Protein AF-A0A4R6BFQ6-F1 (afdb_monomer_lite)

Secondary structure (DSSP, 8-state):
---SSSGGG----------S--SSPP-------TTHHHHHHHS-TT-HHHHHHHH---THHHHHHGGGS-SSSSSPPPPHHHHHHHHHHHHHHT--HHHHHHHHHH-HHHHHH-

Radius of gyration: 17.24 Å; chains: 1; bounding box: 40×31×44 Å

Organism: NCBI:txid198483

Sequence (114 aa):
MKFMFFILFSSFKLKETGGSRSMIRPDSQKMNSNYSDLYDIVVPKNNKLRRMKDIIDFSFIYDEVIENYSITKGRSAVSPVRMFKYLLLKVIFDLSDVDVVERSRYDMSFKFFL

Foldseek 3Di:
DPPPVCVVVPDDDDDDDDPAQFLADDPPPPPPPVPPVVLPVPPDCPHPLNVCLVPDDLVVQCVVCVVVGDGHDDHRDDHSSVVVLLVVVCVVVVDDNVRSVVCCVPPSSNVSND

pLDDT: mean 76.63, std 21.98, range [27.12, 95.88]

Structure (mmCIF, N/CA/C/O backbone):
data_AF-A0A4R6BFQ6-F1
#
_entry.id   AF-A0A4R6BFQ6-F1
#
loop_
_atom_site.group_PDB
_atom_site.id
_atom_site.type_symbol
_atom_site.label_atom_id
_atom_site.label_alt_id
_atom_site.label_comp_id
_atom_site.label_asym_id
_atom_site.label_entity_id
_atom_site.label_seq_id
_atom_site.pdbx_PDB_ins_code
_atom_site.Cartn_x
_atom_site.Cartn_y
_atom_site.Cartn_z
_atom_site.occupancy
_atom_site.B_iso_or_equiv
_atom_site.auth_seq_id
_atom_site.auth_comp_id
_atom_site.auth_asym_id
_atom_site.auth_atom_id
_atom_site.pdbx_PDB_model_num
ATOM 1 N N . MET A 1 1 ? -18.226 9.698 -26.365 1.00 36.62 1 MET A N 1
ATOM 2 C CA . MET A 1 1 ? -17.520 8.789 -27.299 1.00 36.62 1 MET A CA 1
ATOM 3 C C . MET A 1 1 ? -16.059 8.700 -26.859 1.00 36.62 1 MET A C 1
ATOM 5 O O . MET A 1 1 ? -15.252 9.501 -27.281 1.00 36.62 1 MET A O 1
ATOM 9 N N . LYS A 1 2 ? -15.637 7.854 -25.917 1.00 41.97 2 LYS A N 1
ATOM 10 C CA . LYS A 1 2 ? -15.800 6.389 -25.857 1.00 41.97 2 LYS A CA 1
ATOM 11 C C . LYS A 1 2 ? -15.283 5.620 -27.090 1.00 41.97 2 LYS A C 1
ATOM 13 O O . LYS A 1 2 ? -15.457 4.417 -27.145 1.00 41.97 2 LYS A O 1
ATOM 18 N N . PHE A 1 3 ? -14.617 6.301 -28.030 1.00 28.33 3 PHE A N 1
ATOM 19 C CA . PHE A 1 3 ? -14.094 5.688 -29.262 1.00 28.33 3 PHE A CA 1
ATOM 20 C C . PHE A 1 3 ? -12.608 5.977 -29.538 1.00 28.33 3 PHE A C 1
ATOM 22 O O . PHE A 1 3 ? -12.022 5.338 -30.399 1.00 28.33 3 PHE A O 1
ATOM 29 N N . MET A 1 4 ? -11.968 6.871 -28.772 1.00 31.34 4 MET A N 1
ATOM 30 C CA . MET A 1 4 ? -10.542 7.196 -28.951 1.00 31.34 4 MET A CA 1
ATOM 31 C C . MET A 1 4 ? -9.612 6.484 -27.954 1.00 31.34 4 MET A C 1
ATOM 33 O O . MET A 1 4 ? -8.402 6.514 -28.118 1.00 31.34 4 MET A O 1
ATOM 37 N N . PHE A 1 5 ? -10.169 5.796 -26.950 1.00 33.09 5 PHE A N 1
ATOM 38 C CA . PHE A 1 5 ? -9.397 5.035 -25.953 1.00 33.09 5 PHE A CA 1
ATOM 39 C C . PHE A 1 5 ? -9.136 3.574 -26.371 1.00 33.09 5 PHE A C 1
ATOM 41 O O . PHE A 1 5 ? -8.404 2.861 -25.700 1.00 33.09 5 PHE A O 1
ATOM 48 N N . PHE A 1 6 ? -9.743 3.118 -27.475 1.00 30.02 6 PHE A N 1
ATOM 49 C CA . PHE A 1 6 ? -9.707 1.716 -27.914 1.00 30.02 6 PHE A CA 1
ATOM 50 C C . PHE A 1 6 ? -8.719 1.464 -29.070 1.00 30.02 6 PHE A C 1
ATOM 52 O O . PHE A 1 6 ? -8.320 0.330 -29.302 1.00 30.02 6 PHE A O 1
ATOM 59 N N . ILE A 1 7 ? -8.291 2.515 -29.783 1.00 27.80 7 ILE A N 1
ATOM 60 C CA . ILE A 1 7 ? -7.484 2.387 -31.013 1.00 27.80 7 ILE A CA 1
ATOM 61 C C . ILE A 1 7 ? -5.975 2.297 -30.728 1.00 27.80 7 ILE A C 1
ATOM 63 O O . ILE A 1 7 ? -5.233 1.786 -31.558 1.00 27.80 7 ILE A O 1
ATOM 67 N N . LEU A 1 8 ? -5.502 2.685 -29.538 1.00 32.22 8 LEU A N 1
ATOM 68 C CA . LEU A 1 8 ? -4.098 2.449 -29.169 1.00 32.22 8 LEU A CA 1
ATOM 69 C C . LEU A 1 8 ? -3.834 1.049 -28.588 1.00 32.22 8 LEU A C 1
ATOM 71 O O . LEU A 1 8 ? -2.689 0.707 -28.321 1.00 32.22 8 LEU A O 1
ATOM 75 N N . PHE A 1 9 ? -4.874 0.228 -28.412 1.00 34.47 9 PHE A N 1
ATOM 76 C CA . PHE A 1 9 ? -4.777 -1.092 -27.778 1.00 34.47 9 PHE A CA 1
ATOM 77 C C . PHE A 1 9 ? -4.425 -2.236 -28.754 1.00 34.47 9 PHE A C 1
ATOM 79 O O . PHE A 1 9 ? -4.376 -3.395 -28.349 1.00 34.47 9 PHE A O 1
ATOM 86 N N . SER A 1 10 ? -4.191 -1.947 -30.042 1.00 27.12 10 SER A N 1
ATOM 87 C CA . SER A 1 10 ? -4.184 -2.959 -31.114 1.00 27.12 10 SER A CA 1
ATOM 88 C C . SER A 1 10 ? -2.847 -3.229 -31.823 1.00 27.12 10 SER A C 1
ATOM 90 O O . SER A 1 10 ? -2.865 -3.794 -32.912 1.00 27.12 10 SER A O 1
ATOM 92 N N . SER A 1 11 ? -1.694 -2.914 -31.232 1.00 28.33 11 SER A N 1
ATOM 93 C CA . SER A 1 11 ? -0.386 -3.286 -31.816 1.00 28.33 11 SER A CA 1
ATOM 94 C C . SER A 1 11 ? 0.513 -3.922 -30.751 1.00 28.33 11 SER A C 1
ATOM 96 O O . SER A 1 11 ? 1.368 -3.271 -30.176 1.00 28.33 11 SER A O 1
ATOM 98 N N . PHE A 1 12 ? 0.181 -5.100 -30.227 1.00 33.03 12 PHE A N 1
ATOM 99 C CA . PHE A 1 12 ? 0.560 -6.422 -30.751 1.00 33.03 12 PHE A CA 1
ATOM 100 C C . PHE A 1 12 ? 2.084 -6.674 -30.876 1.00 33.03 12 PHE A C 1
ATOM 102 O O . PHE A 1 12 ? 2.697 -6.328 -31.880 1.00 33.03 12 PHE A O 1
ATOM 109 N N . LYS A 1 13 ? 2.588 -7.445 -29.886 1.00 34.72 13 LYS A N 1
ATOM 110 C CA . LYS A 1 13 ? 3.804 -8.301 -29.813 1.00 34.72 13 LYS A CA 1
ATOM 111 C C . LYS A 1 13 ? 5.153 -7.577 -29.641 1.00 34.72 13 LYS A C 1
ATOM 113 O O . LYS A 1 13 ? 5.521 -6.731 -30.432 1.00 34.72 13 LYS A O 1
ATOM 118 N N . LEU A 1 14 ? 5.971 -7.960 -28.654 1.00 31.62 14 LEU A N 1
ATOM 119 C CA . LEU A 1 14 ? 6.686 -9.246 -28.646 1.00 31.62 14 LEU A CA 1
ATOM 120 C C . LEU A 1 14 ? 6.801 -9.906 -27.262 1.00 31.62 14 LEU A C 1
ATOM 122 O O . LEU A 1 14 ? 7.040 -9.281 -26.237 1.00 31.62 14 LEU A O 1
ATOM 126 N N . LYS A 1 15 ? 6.663 -11.233 -27.297 1.00 45.94 15 LYS A N 1
ATOM 127 C CA . LYS A 1 15 ? 6.972 -12.177 -26.227 1.00 45.94 15 LYS A CA 1
ATOM 128 C C . LYS A 1 15 ? 8.461 -12.502 -26.325 1.00 45.94 15 LYS A C 1
ATOM 130 O O . LYS A 1 15 ? 8.846 -13.177 -27.270 1.00 45.94 15 LYS A O 1
ATOM 135 N N . GLU A 1 16 ? 9.251 -12.083 -25.346 1.00 35.75 16 GLU A N 1
ATOM 136 C CA . GLU A 1 16 ? 10.622 -12.562 -25.144 1.00 35.75 16 GLU A CA 1
ATOM 137 C C . GLU A 1 16 ? 10.684 -13.255 -23.780 1.00 35.75 16 GLU A C 1
ATOM 139 O O . GLU A 1 16 ? 10.786 -12.647 -22.717 1.00 35.75 16 GLU A O 1
ATOM 144 N N . THR A 1 17 ? 10.536 -14.577 -23.822 1.00 46.34 17 THR A N 1
ATOM 145 C CA . THR A 1 17 ? 10.896 -15.479 -22.730 1.00 46.34 17 THR A CA 1
ATOM 146 C C . THR A 1 17 ? 12.395 -15.750 -22.828 1.00 46.34 17 THR A C 1
ATOM 148 O O . THR A 1 17 ? 12.808 -16.554 -23.658 1.00 46.34 17 THR A O 1
ATOM 151 N N . GLY A 1 18 ? 13.204 -15.104 -21.985 1.00 29.52 18 GLY A N 1
ATOM 152 C CA . GLY A 1 18 ? 14.652 -15.315 -21.933 1.00 29.52 18 GLY A CA 1
ATOM 153 C C . GLY A 1 18 ? 15.194 -15.077 -20.526 1.00 29.52 18 GLY A C 1
ATOM 154 O O . GLY A 1 18 ? 15.021 -14.002 -19.960 1.00 29.52 18 GLY A O 1
ATOM 155 N N . GLY A 1 19 ? 15.816 -16.102 -19.941 1.00 39.44 19 GLY A N 1
ATOM 156 C CA . GLY A 1 19 ? 16.298 -16.156 -18.557 1.00 39.44 19 GLY A CA 1
ATOM 157 C C . GLY A 1 19 ? 17.492 -15.249 -18.239 1.00 39.44 19 GLY A C 1
ATOM 158 O O . GLY A 1 19 ? 18.550 -15.737 -17.857 1.00 39.44 19 GLY A O 1
ATOM 159 N N . SER A 1 20 ? 17.300 -13.935 -18.325 1.00 41.94 20 SE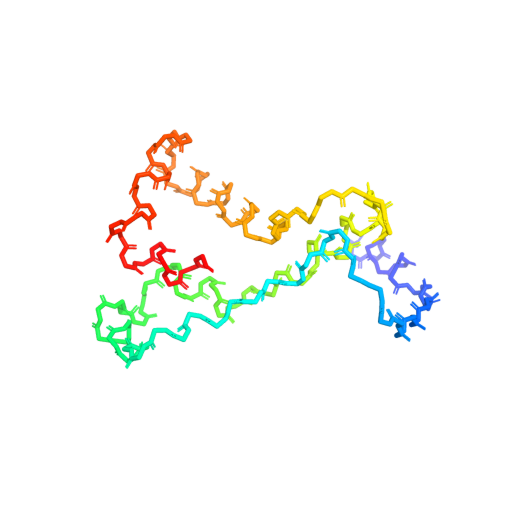R A N 1
ATOM 160 C CA . SER A 1 20 ? 18.165 -12.913 -17.730 1.00 41.94 20 SER A CA 1
ATOM 161 C C . SER A 1 20 ? 17.387 -12.236 -16.605 1.00 41.94 20 SER A C 1
ATOM 163 O O . SER A 1 20 ? 16.236 -11.857 -16.802 1.00 41.94 20 SER A O 1
ATOM 165 N N . ARG A 1 21 ? 17.968 -12.110 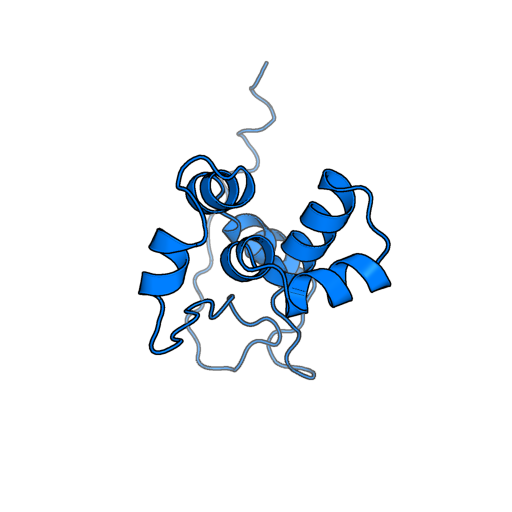-15.402 1.00 51.16 21 ARG A N 1
ATOM 166 C CA . ARG A 1 21 ? 17.299 -11.440 -14.270 1.00 51.16 21 ARG A CA 1
ATOM 167 C C . ARG A 1 21 ? 17.026 -9.981 -14.644 1.00 51.16 21 ARG A C 1
ATOM 169 O O . ARG A 1 21 ? 17.929 -9.159 -14.536 1.00 51.16 21 ARG A O 1
ATOM 176 N N . SER A 1 22 ? 15.795 -9.684 -15.050 1.00 63.81 22 SER A N 1
ATOM 177 C CA . SER A 1 22 ? 15.328 -8.327 -15.315 1.00 63.81 22 SER A CA 1
ATOM 178 C C . SER A 1 22 ? 15.492 -7.456 -14.067 1.00 63.81 22 SER A C 1
ATOM 180 O O . SER A 1 22 ? 15.271 -7.914 -12.938 1.00 63.81 22 SER A O 1
ATOM 182 N N . MET A 1 23 ? 15.886 -6.192 -14.247 1.00 75.31 23 MET A N 1
ATOM 183 C CA . MET A 1 23 ? 16.005 -5.240 -13.136 1.00 75.31 23 MET A CA 1
ATOM 184 C C . MET A 1 23 ? 14.676 -5.086 -12.384 1.00 75.31 23 MET A C 1
ATOM 186 O O . MET A 1 23 ? 14.673 -5.018 -11.153 1.00 75.31 23 MET A O 1
ATOM 190 N N . ILE A 1 24 ? 13.557 -5.102 -13.114 1.00 77.00 24 ILE A N 1
ATOM 191 C CA . ILE A 1 24 ? 12.214 -5.168 -12.544 1.00 77.00 24 ILE A CA 1
ATOM 192 C C . ILE A 1 24 ? 11.851 -6.626 -12.283 1.00 77.00 24 ILE A C 1
ATOM 194 O O . ILE A 1 24 ? 11.818 -7.447 -13.204 1.00 77.00 24 ILE A O 1
ATOM 198 N N . ARG A 1 25 ? 11.532 -6.940 -11.027 1.00 72.56 25 ARG A N 1
ATOM 199 C CA . ARG A 1 25 ? 10.986 -8.244 -10.650 1.00 72.56 25 ARG A CA 1
ATOM 200 C C . ARG A 1 25 ? 9.463 -8.161 -10.576 1.00 72.56 25 ARG A C 1
ATOM 202 O O . ARG A 1 25 ? 8.965 -7.189 -10.003 1.00 72.56 25 ARG A O 1
ATOM 209 N N . PRO A 1 26 ? 8.733 -9.159 -11.107 1.00 69.25 26 PRO A N 1
ATOM 210 C CA . PRO A 1 26 ? 7.314 -9.279 -10.822 1.00 69.25 26 PRO A CA 1
ATOM 211 C C . PRO A 1 26 ? 7.132 -9.401 -9.312 1.00 69.25 26 PRO A C 1
ATOM 213 O O . PRO A 1 26 ? 8.007 -9.919 -8.608 1.00 69.25 26 PRO A O 1
ATOM 216 N N . ASP A 1 27 ? 6.012 -8.892 -8.813 1.00 66.31 27 ASP A N 1
ATOM 217 C CA . ASP A 1 27 ? 5.739 -8.928 -7.389 1.00 66.31 27 ASP A CA 1
ATOM 218 C C . ASP A 1 27 ? 5.590 -10.387 -6.948 1.00 66.31 27 ASP A C 1
ATOM 220 O O . ASP A 1 27 ? 4.574 -11.035 -7.193 1.00 66.31 27 ASP A O 1
ATOM 224 N N . SER A 1 28 ? 6.628 -10.945 -6.325 1.00 57.16 28 SER A N 1
ATOM 225 C CA . SER A 1 28 ? 6.583 -12.276 -5.728 1.00 57.16 28 SER A CA 1
ATOM 226 C C . SER A 1 28 ? 5.826 -12.198 -4.400 1.00 57.16 28 SER A C 1
ATOM 228 O O . SER A 1 28 ? 6.347 -12.553 -3.344 1.00 57.16 28 SER A O 1
ATOM 230 N N . GLN A 1 29 ? 4.601 -11.680 -4.432 1.00 55.50 29 GLN A N 1
ATOM 231 C CA . GLN A 1 29 ? 3.687 -11.640 -3.299 1.00 55.50 29 GLN A CA 1
ATOM 232 C C . GLN A 1 29 ? 2.961 -12.969 -3.210 1.00 55.50 29 GLN A C 1
ATOM 234 O O . GLN A 1 29 ? 1.760 -13.107 -3.421 1.00 55.50 29 GLN A O 1
ATOM 239 N N . LYS A 1 30 ? 3.723 -13.974 -2.813 1.00 53.84 30 LYS A N 1
ATOM 240 C CA . LYS A 1 30 ? 3.163 -14.937 -1.892 1.00 53.84 30 LYS A CA 1
ATOM 241 C C . LYS A 1 30 ? 3.778 -14.586 -0.551 1.00 53.84 30 LYS A C 1
ATOM 243 O O . LYS A 1 30 ? 4.937 -14.908 -0.297 1.00 53.84 30 LYS A O 1
ATOM 248 N N . MET A 1 31 ? 3.015 -13.885 0.293 1.00 54.44 31 MET A N 1
ATOM 249 C CA . MET A 1 31 ? 3.240 -13.946 1.735 1.00 54.44 31 MET A CA 1
ATOM 250 C C . MET A 1 31 ? 2.994 -15.401 2.148 1.00 54.44 31 MET A C 1
ATOM 252 O O . MET A 1 31 ? 1.957 -15.740 2.700 1.00 54.44 31 MET A O 1
ATOM 256 N N . ASN A 1 32 ? 3.940 -16.285 1.831 1.00 51.06 32 ASN A N 1
ATOM 257 C CA . ASN A 1 32 ? 4.009 -17.630 2.373 1.00 51.06 32 ASN A CA 1
ATOM 258 C C . ASN A 1 32 ? 4.554 -17.495 3.797 1.00 51.06 32 ASN A C 1
ATOM 260 O O . ASN A 1 32 ? 5.624 -18.007 4.116 1.00 51.06 32 ASN A O 1
ATOM 264 N N . SER A 1 33 ? 3.873 -16.723 4.646 1.00 61.81 33 SER A N 1
ATOM 265 C CA . SER A 1 33 ? 3.987 -17.008 6.063 1.00 61.81 33 SER A CA 1
ATOM 266 C C . SER A 1 33 ? 3.296 -18.353 6.261 1.00 61.81 33 SER A C 1
ATOM 268 O O . SER A 1 33 ? 2.283 -18.637 5.622 1.00 61.81 33 SER A O 1
ATOM 270 N N . ASN A 1 34 ? 3.804 -19.182 7.166 1.00 73.19 34 ASN A N 1
ATOM 271 C CA . ASN A 1 34 ? 3.157 -20.449 7.528 1.00 73.19 34 ASN A CA 1
ATOM 272 C C . ASN A 1 34 ? 1.744 -20.258 8.136 1.00 73.19 34 ASN A C 1
ATOM 274 O O . ASN A 1 34 ? 1.128 -21.222 8.569 1.00 73.19 34 ASN A O 1
ATOM 278 N N . TYR A 1 35 ? 1.247 -19.016 8.188 1.00 80.12 35 TYR A N 1
ATOM 279 C CA . TYR A 1 35 ? 0.034 -18.572 8.861 1.00 80.12 35 TYR A CA 1
ATOM 280 C C . TYR A 1 35 ? -0.815 -17.670 7.949 1.00 80.12 35 TYR A C 1
ATOM 282 O O . TYR A 1 35 ? -1.372 -16.676 8.415 1.00 80.12 35 TYR A O 1
ATOM 290 N N . SER A 1 36 ? -0.903 -17.969 6.648 1.00 81.06 36 SER A N 1
ATOM 291 C CA . SER A 1 36 ? -1.776 -17.233 5.714 1.00 81.06 36 SER A CA 1
ATOM 292 C C . SER A 1 36 ? -3.219 -17.149 6.213 1.00 81.06 36 SER A C 1
ATOM 294 O O . SER A 1 36 ? -3.857 -16.104 6.103 1.00 81.06 36 SER A O 1
ATOM 296 N N . ASP A 1 37 ? -3.687 -18.219 6.848 1.00 85.38 37 ASP A N 1
ATOM 297 C CA . ASP A 1 37 ? -5.056 -18.371 7.343 1.00 85.38 37 ASP A CA 1
ATOM 298 C C . ASP A 1 37 ? -5.383 -17.366 8.458 1.00 85.38 37 ASP A C 1
ATOM 300 O O . ASP A 1 37 ? -6.538 -16.992 8.659 1.00 85.38 37 ASP A O 1
ATOM 304 N N . LEU A 1 38 ? -4.362 -16.843 9.151 1.00 87.56 38 LEU A N 1
ATOM 305 C CA . LEU A 1 38 ? -4.544 -15.802 10.160 1.00 87.56 38 LEU A CA 1
ATOM 306 C C . LEU A 1 38 ? -5.096 -14.512 9.542 1.00 87.56 38 LEU A C 1
ATOM 308 O O . LEU A 1 38 ? -5.892 -13.820 10.175 1.00 87.56 38 LEU A O 1
ATOM 312 N N . TYR A 1 39 ? -4.716 -14.188 8.303 1.00 88.44 39 TYR A N 1
ATOM 313 C CA . TYR A 1 39 ? -5.239 -13.002 7.626 1.00 88.44 39 TYR A CA 1
ATOM 314 C C . TYR A 1 39 ? -6.737 -13.111 7.349 1.00 88.44 39 TYR A C 1
ATOM 316 O O . TYR A 1 39 ? -7.430 -12.097 7.400 1.00 88.44 39 TYR A O 1
ATOM 324 N N . ASP A 1 40 ? -7.257 -14.318 7.118 1.00 87.31 40 ASP A N 1
ATOM 325 C CA . ASP A 1 40 ? -8.688 -14.524 6.900 1.00 87.31 40 ASP A CA 1
ATOM 326 C C . ASP A 1 40 ? -9.522 -14.276 8.155 1.00 87.31 40 ASP A C 1
ATOM 328 O O . ASP A 1 40 ? -10.662 -13.820 8.050 1.00 87.31 40 ASP A O 1
ATOM 332 N N . ILE A 1 41 ? -8.930 -14.526 9.323 1.00 89.94 41 ILE A N 1
ATOM 333 C CA . ILE A 1 41 ? -9.547 -14.303 10.631 1.00 89.94 41 ILE A CA 1
ATOM 334 C C . ILE A 1 41 ? -9.408 -12.831 11.045 1.00 89.94 41 ILE A C 1
ATOM 336 O O . ILE A 1 41 ? -10.372 -12.216 11.494 1.00 89.94 41 ILE A O 1
ATOM 340 N N . VAL A 1 42 ? -8.210 -12.255 10.893 1.00 90.38 42 VAL A N 1
ATOM 341 C CA . VAL A 1 42 ? -7.871 -10.922 11.422 1.00 90.38 42 VAL A CA 1
ATOM 342 C C . VAL A 1 42 ? -8.312 -9.788 10.497 1.00 90.38 42 VAL A C 1
ATOM 344 O O . VAL A 1 42 ? -8.613 -8.697 10.977 1.00 90.38 42 VAL A O 1
ATOM 347 N N . VAL A 1 43 ? -8.360 -10.012 9.180 1.00 91.25 43 VAL A N 1
ATOM 348 C CA . VAL A 1 43 ? -8.766 -9.003 8.191 1.00 91.25 43 VAL A CA 1
ATOM 349 C C . VAL A 1 43 ? -10.131 -9.387 7.611 1.00 91.25 43 VAL A C 1
ATOM 351 O O . VAL A 1 43 ? -10.205 -10.202 6.682 1.00 91.25 43 VAL A O 1
ATOM 354 N N . PRO A 1 44 ? -11.230 -8.782 8.104 1.00 90.88 44 PRO A N 1
ATOM 355 C CA . PRO A 1 44 ? -12.577 -9.085 7.640 1.00 90.88 44 PRO A CA 1
ATOM 356 C C . PRO A 1 44 ? -12.725 -8.961 6.122 1.00 90.88 44 PRO A C 1
ATOM 358 O O . PRO A 1 44 ? -12.152 -8.069 5.492 1.00 90.88 44 PRO A O 1
ATOM 361 N N . LYS A 1 45 ? -13.576 -9.800 5.520 1.00 88.81 45 LYS A N 1
ATOM 362 C CA . LYS A 1 45 ? -13.852 -9.762 4.069 1.00 88.81 45 LYS A CA 1
ATOM 363 C C . LYS A 1 45 ? -14.433 -8.425 3.590 1.00 88.81 45 LYS A C 1
ATOM 365 O O . LYS A 1 45 ? -14.267 -8.059 2.433 1.00 88.81 45 LYS A O 1
ATOM 370 N N . ASN A 1 46 ? -15.092 -7.673 4.473 1.00 91.19 46 ASN A N 1
ATOM 371 C CA . ASN A 1 46 ? -15.622 -6.343 4.165 1.00 91.19 46 ASN A CA 1
ATOM 372 C C . ASN A 1 46 ? -14.558 -5.225 4.240 1.00 91.19 46 ASN A C 1
ATOM 374 O O . ASN A 1 46 ? -14.872 -4.074 3.912 1.00 91.19 46 ASN A O 1
ATOM 378 N N . ASN A 1 47 ? -13.310 -5.528 4.623 1.00 92.56 47 ASN A N 1
ATOM 379 C CA . ASN A 1 47 ? -12.222 -4.555 4.652 1.00 92.56 47 ASN A CA 1
ATOM 380 C C . ASN A 1 47 ? -12.005 -3.958 3.249 1.00 92.56 47 ASN A C 1
ATOM 382 O O . ASN A 1 47 ? -12.021 -4.663 2.236 1.00 92.56 47 ASN A O 1
ATOM 386 N N . LYS A 1 48 ? -11.841 -2.632 3.184 1.00 92.12 48 LYS A N 1
ATOM 387 C CA . LYS A 1 48 ? -11.713 -1.898 1.917 1.00 92.12 48 LYS A CA 1
ATOM 388 C C . LYS A 1 48 ? -10.472 -2.329 1.134 1.00 92.12 48 LYS A C 1
ATOM 390 O O . LYS A 1 48 ? -10.573 -2.564 -0.063 1.00 92.12 48 LYS A O 1
ATOM 395 N N . LEU A 1 49 ? -9.335 -2.484 1.811 1.00 92.56 49 LEU A N 1
ATOM 396 C CA . LEU A 1 49 ? -8.065 -2.844 1.183 1.00 92.56 49 LEU A CA 1
ATOM 397 C C . LEU A 1 49 ? -8.080 -4.273 0.646 1.00 92.56 49 LEU A C 1
ATOM 399 O O . LEU A 1 49 ? -7.609 -4.518 -0.460 1.00 92.56 49 LEU A O 1
ATOM 403 N N . ARG A 1 50 ? -8.696 -5.200 1.386 1.00 91.44 50 ARG A N 1
ATOM 404 C CA . ARG A 1 50 ? -8.891 -6.582 0.932 1.00 91.44 50 ARG A CA 1
ATOM 405 C C . ARG A 1 50 ? -9.692 -6.637 -0.368 1.00 91.44 50 ARG A C 1
ATOM 407 O O . ARG A 1 50 ? -9.215 -7.183 -1.354 1.00 91.44 50 ARG A O 1
ATOM 414 N N . ARG A 1 51 ? -10.853 -5.976 -0.400 1.00 91.94 51 ARG A N 1
ATOM 415 C CA . ARG A 1 51 ? -11.676 -5.879 -1.616 1.00 91.94 51 ARG A CA 1
ATOM 416 C C . ARG A 1 51 ? -10.929 -5.218 -2.772 1.00 91.94 51 ARG A C 1
ATOM 418 O O . ARG A 1 51 ? -11.037 -5.669 -3.902 1.00 91.94 51 ARG A O 1
ATOM 425 N N . MET A 1 52 ? -10.160 -4.170 -2.490 1.00 91.94 52 MET A N 1
ATOM 426 C CA . MET A 1 52 ? -9.384 -3.461 -3.504 1.00 91.94 52 MET A CA 1
ATOM 427 C C . MET A 1 52 ? -8.312 -4.354 -4.136 1.00 91.94 52 MET A C 1
ATOM 429 O O . MET A 1 52 ? -8.181 -4.369 -5.354 1.00 91.94 52 MET A O 1
ATOM 433 N N . LYS A 1 53 ? -7.597 -5.139 -3.323 1.00 89.69 53 LYS A N 1
ATOM 434 C CA . LYS A 1 53 ? -6.622 -6.124 -3.805 1.00 89.69 53 LYS A CA 1
ATOM 435 C C . LYS A 1 53 ? -7.260 -7.212 -4.674 1.00 89.69 53 LYS A C 1
ATOM 437 O O . LYS A 1 53 ? -6.613 -7.674 -5.603 1.00 89.69 53 LYS A O 1
ATOM 442 N N . ASP A 1 54 ? -8.488 -7.621 -4.366 1.00 89.00 54 ASP A N 1
ATOM 443 C CA . ASP A 1 54 ? -9.168 -8.698 -5.095 1.00 89.00 54 ASP A CA 1
ATOM 444 C C . ASP A 1 54 ? -9.813 -8.215 -6.410 1.00 89.00 54 ASP A C 1
ATOM 446 O O . ASP A 1 54 ? -9.954 -8.996 -7.347 1.00 89.00 54 ASP A O 1
ATOM 450 N N . ILE A 1 55 ? -10.214 -6.940 -6.490 1.00 92.44 55 ILE A N 1
ATOM 451 C CA . ILE A 1 55 ? -10.902 -6.365 -7.662 1.00 92.44 55 ILE A CA 1
ATOM 452 C C . ILE A 1 55 ? -9.917 -5.770 -8.674 1.00 92.44 55 ILE A C 1
ATOM 454 O O . ILE A 1 55 ? -10.179 -5.806 -9.876 1.00 92.44 55 ILE A O 1
ATOM 458 N N . ILE A 1 56 ? -8.822 -5.171 -8.204 1.00 90.00 56 ILE A N 1
ATOM 459 C CA . ILE A 1 56 ? -7.889 -4.441 -9.063 1.00 90.00 56 ILE A CA 1
ATOM 460 C C . ILE A 1 56 ? -6.772 -5.372 -9.516 1.00 90.00 56 ILE A C 1
ATOM 462 O O . ILE A 1 56 ? -6.008 -5.884 -8.698 1.00 90.00 56 ILE A O 1
ATOM 466 N N . ASP A 1 57 ? -6.627 -5.515 -10.831 1.00 90.06 57 ASP A N 1
ATOM 467 C CA . ASP A 1 57 ? -5.409 -6.059 -11.415 1.00 90.06 57 ASP A CA 1
ATOM 468 C C . ASP A 1 57 ? -4.343 -4.957 -11.502 1.00 90.06 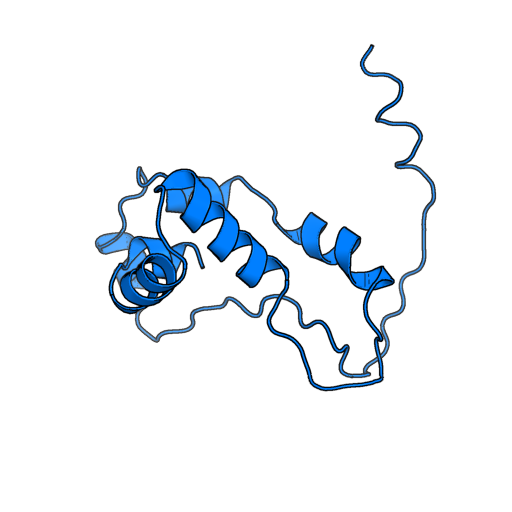57 ASP A C 1
ATOM 470 O O . ASP A 1 57 ? -4.546 -3.936 -12.155 1.00 90.06 57 ASP A O 1
ATOM 474 N N . PHE A 1 58 ? -3.213 -5.154 -10.821 1.00 89.31 58 PHE A N 1
ATOM 475 C CA . PHE A 1 58 ? -2.090 -4.211 -10.791 1.00 89.31 58 PHE A CA 1
ATOM 476 C C . PHE A 1 58 ? -1.024 -4.501 -11.860 1.00 89.31 58 PHE A C 1
ATOM 478 O O . PHE A 1 58 ? -0.008 -3.805 -11.907 1.00 89.31 58 PHE A O 1
ATOM 485 N N . SER A 1 59 ? -1.230 -5.516 -12.705 1.00 88.31 59 SER A N 1
ATOM 486 C CA . SER A 1 59 ? -0.307 -5.895 -13.782 1.00 88.31 59 SER A CA 1
ATOM 487 C C . SER A 1 59 ? 0.030 -4.733 -14.723 1.00 88.31 59 SER A C 1
ATOM 489 O O . SER A 1 59 ? 1.194 -4.583 -15.091 1.00 88.31 59 SER A O 1
ATOM 491 N N . PHE A 1 60 ? -0.934 -3.841 -14.993 1.00 89.50 60 PHE A N 1
ATOM 492 C CA . PHE A 1 60 ? -0.762 -2.681 -15.880 1.00 89.50 60 PHE A CA 1
ATOM 493 C C . PHE A 1 60 ? 0.427 -1.782 -15.505 1.00 89.50 60 PHE A C 1
ATOM 495 O O . PHE A 1 60 ? 1.024 -1.145 -16.364 1.00 89.50 60 PHE A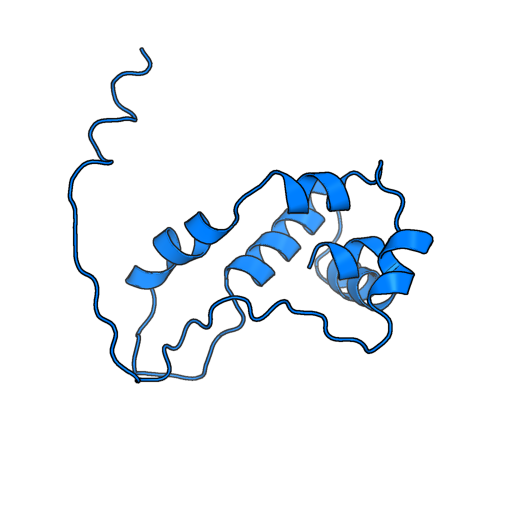 O 1
ATOM 502 N N . ILE A 1 61 ? 0.794 -1.727 -14.221 1.00 90.50 61 ILE A N 1
ATOM 503 C CA . ILE A 1 61 ? 1.917 -0.907 -13.750 1.00 90.50 61 ILE A CA 1
ATOM 504 C C . ILE A 1 61 ? 3.237 -1.460 -14.281 1.00 90.50 61 ILE A C 1
ATOM 506 O O . ILE A 1 61 ? 4.161 -0.707 -14.569 1.00 90.50 61 ILE A O 1
ATOM 510 N N . TYR A 1 62 ? 3.350 -2.783 -14.378 1.00 88.12 62 TYR A N 1
ATOM 511 C CA . TYR A 1 62 ? 4.547 -3.409 -14.918 1.00 88.12 62 TYR A CA 1
ATOM 512 C C . TYR A 1 62 ? 4.696 -3.084 -16.406 1.00 88.12 62 TYR A C 1
ATOM 514 O O . TYR A 1 62 ? 5.787 -2.710 -16.832 1.00 88.12 62 TYR A O 1
ATOM 522 N N . ASP A 1 63 ? 3.592 -3.161 -17.149 1.00 88.38 63 ASP A N 1
ATOM 523 C CA . ASP A 1 63 ? 3.550 -2.868 -18.583 1.00 88.38 63 ASP A CA 1
ATOM 524 C C . ASP A 1 63 ? 3.916 -1.405 -18.881 1.00 88.38 63 ASP A C 1
ATOM 526 O O . ASP A 1 63 ? 4.645 -1.139 -19.829 1.00 88.38 63 ASP A O 1
ATOM 530 N N . GLU A 1 64 ? 3.505 -0.463 -18.029 1.00 89.88 64 GLU A N 1
ATOM 531 C CA . GLU A 1 64 ? 3.845 0.961 -18.182 1.00 89.88 64 GLU A CA 1
ATOM 532 C C . GLU A 1 64 ? 5.323 1.260 -17.860 1.00 89.88 64 GLU A C 1
ATOM 534 O O . GLU A 1 64 ? 5.954 2.159 -18.419 1.00 89.88 64 GLU A O 1
ATOM 539 N N . VAL A 1 65 ? 5.903 0.525 -16.908 1.00 88.38 65 VAL A N 1
ATOM 540 C CA . VAL A 1 65 ? 7.225 0.850 -16.355 1.00 88.38 65 VAL A CA 1
ATOM 541 C C . VAL A 1 65 ? 8.351 0.078 -17.047 1.00 88.38 65 VAL A C 1
ATOM 543 O O . VAL A 1 65 ? 9.494 0.532 -17.023 1.00 88.38 65 VAL A O 1
ATOM 546 N N . ILE A 1 66 ? 8.069 -1.056 -17.695 1.00 86.06 66 ILE A N 1
ATOM 547 C CA . ILE A 1 66 ? 9.105 -1.923 -18.276 1.00 86.06 66 ILE A CA 1
ATOM 548 C C . ILE A 1 66 ? 9.982 -1.227 -19.319 1.00 86.06 66 ILE A C 1
ATOM 550 O O . ILE A 1 66 ? 11.192 -1.445 -19.323 1.00 86.06 66 ILE A O 1
ATOM 554 N N . GLU A 1 67 ? 9.412 -0.348 -20.143 1.00 86.25 67 GLU A N 1
ATOM 555 C CA . GLU A 1 67 ? 10.159 0.372 -21.184 1.00 86.25 67 GLU A CA 1
ATOM 556 C C . GLU A 1 67 ? 11.159 1.383 -20.602 1.00 86.25 67 GLU A C 1
ATOM 558 O O . GLU A 1 67 ? 12.194 1.669 -21.202 1.00 86.25 67 GLU A O 1
ATOM 563 N N . ASN A 1 68 ? 10.890 1.876 -19.390 1.00 86.31 68 ASN A N 1
ATOM 564 C CA . ASN A 1 68 ? 11.717 2.869 -18.707 1.00 86.31 68 ASN A CA 1
ATOM 565 C C . ASN A 1 68 ? 12.908 2.253 -17.950 1.00 86.31 68 ASN A C 1
ATOM 567 O O . ASN A 1 68 ? 13.742 2.983 -17.410 1.00 86.31 68 ASN A O 1
ATOM 571 N N . TYR A 1 69 ? 13.003 0.921 -17.878 1.00 82.75 69 TYR A N 1
ATOM 572 C CA . TYR A 1 69 ? 14.029 0.222 -17.104 1.00 82.75 69 TYR A CA 1
ATOM 573 C C . TYR A 1 69 ? 14.905 -0.666 -17.983 1.00 82.75 69 TYR A C 1
ATOM 575 O O . TYR A 1 69 ? 14.459 -1.339 -18.908 1.00 82.75 69 TYR A O 1
ATOM 583 N N . SER A 1 70 ? 16.191 -0.736 -17.637 1.00 80.00 70 SER A N 1
ATOM 584 C CA . SER A 1 70 ? 17.097 -1.676 -18.291 1.00 80.00 70 SER A CA 1
ATOM 585 C C . SER A 1 70 ? 16.820 -3.103 -17.826 1.00 80.00 70 SER A C 1
ATOM 587 O O . SER A 1 70 ? 16.752 -3.378 -16.632 1.00 80.00 70 SER A O 1
ATOM 589 N N . ILE A 1 71 ? 16.735 -4.043 -18.764 1.00 77.50 71 ILE A N 1
ATOM 590 C CA . ILE A 1 71 ? 16.562 -5.462 -18.437 1.00 77.50 71 ILE A CA 1
ATOM 591 C C . ILE A 1 71 ? 17.841 -6.025 -17.799 1.00 77.50 71 ILE A C 1
ATOM 593 O O . ILE A 1 71 ? 17.769 -6.785 -16.841 1.00 77.50 71 ILE A O 1
ATOM 597 N N . THR A 1 72 ? 19.020 -5.648 -18.297 1.00 75.69 72 THR A N 1
ATOM 598 C CA . THR A 1 72 ? 20.277 -6.351 -17.984 1.00 75.69 72 THR A CA 1
ATOM 599 C C . THR A 1 72 ? 21.242 -5.570 -17.100 1.00 75.69 72 THR A C 1
ATOM 601 O O . THR A 1 72 ? 22.200 -6.150 -16.589 1.00 75.69 72 THR A O 1
ATOM 604 N N . LYS A 1 73 ? 21.030 -4.262 -16.919 1.00 78.44 73 LYS A N 1
ATOM 605 C CA . LYS A 1 73 ? 21.981 -3.389 -16.223 1.00 78.44 73 LYS A CA 1
ATOM 606 C C . LYS A 1 73 ? 21.402 -2.894 -14.903 1.00 78.44 73 LYS A C 1
ATOM 608 O O . LYS A 1 73 ? 20.293 -2.376 -14.866 1.00 78.44 73 LYS A O 1
ATOM 613 N N . GLY A 1 74 ? 22.202 -2.976 -13.841 1.00 78.75 74 GLY A N 1
ATOM 614 C CA . GLY A 1 74 ? 21.897 -2.371 -12.542 1.00 78.75 74 GLY A CA 1
ATOM 615 C C . GLY A 1 74 ? 21.480 -3.359 -11.451 1.00 78.75 74 GLY A C 1
ATOM 616 O O . GLY A 1 74 ? 21.473 -4.576 -11.630 1.00 78.75 74 GLY A O 1
ATOM 617 N N . ARG A 1 75 ? 21.178 -2.814 -10.266 1.00 80.31 75 ARG A N 1
ATOM 618 C CA . ARG A 1 75 ? 20.662 -3.583 -9.124 1.00 80.31 75 ARG A CA 1
ATOM 619 C C . ARG A 1 75 ? 19.175 -3.843 -9.319 1.00 80.31 75 ARG A C 1
ATOM 621 O O . ARG A 1 75 ? 18.464 -2.951 -9.764 1.00 80.31 75 ARG A O 1
ATOM 628 N N . SER A 1 76 ? 18.700 -5.024 -8.922 1.00 81.31 76 SER A N 1
ATOM 629 C CA . SER A 1 76 ? 17.263 -5.312 -8.932 1.00 81.31 76 SER A CA 1
ATOM 630 C C . SER A 1 76 ? 16.504 -4.271 -8.108 1.00 81.31 76 SER A C 1
ATOM 632 O O . SER A 1 76 ? 16.822 -4.056 -6.937 1.00 81.31 76 SER A O 1
ATOM 634 N N . ALA A 1 77 ? 15.511 -3.642 -8.728 1.00 81.88 77 ALA A N 1
ATOM 635 C CA . ALA A 1 77 ? 14.637 -2.689 -8.071 1.00 81.88 77 ALA A CA 1
ATOM 636 C C . ALA A 1 77 ? 13.568 -3.418 -7.245 1.00 81.88 77 ALA A C 1
ATOM 638 O O . ALA A 1 77 ? 13.260 -4.593 -7.472 1.00 81.88 77 ALA A O 1
ATOM 639 N N . VAL A 1 78 ? 12.983 -2.702 -6.284 1.00 83.88 78 VAL A N 1
ATOM 640 C CA . VAL A 1 78 ? 11.727 -3.126 -5.654 1.00 83.88 78 VAL A CA 1
ATOM 641 C C . VAL A 1 78 ? 10.636 -3.167 -6.729 1.00 83.88 78 VAL A C 1
ATOM 643 O O . VAL A 1 78 ? 10.662 -2.358 -7.656 1.00 83.88 78 VAL A O 1
ATOM 646 N N . SER A 1 79 ? 9.686 -4.100 -6.609 1.00 86.81 79 SER A N 1
ATOM 647 C CA . SER A 1 79 ? 8.553 -4.196 -7.537 1.00 86.81 79 SER A CA 1
ATOM 648 C C . SER A 1 79 ? 7.837 -2.837 -7.666 1.00 86.81 79 SER A C 1
ATOM 650 O O . SER A 1 79 ? 7.432 -2.271 -6.642 1.00 86.81 79 SER A O 1
ATOM 652 N N . PRO A 1 80 ? 7.652 -2.308 -8.890 1.00 89.19 80 PRO A N 1
ATOM 653 C CA . PRO A 1 80 ? 6.962 -1.041 -9.116 1.00 89.19 80 PRO A CA 1
ATOM 654 C C . PRO A 1 80 ? 5.497 -1.118 -8.673 1.00 89.19 80 PRO A C 1
ATOM 656 O O . PRO A 1 80 ? 4.971 -0.146 -8.138 1.00 89.19 80 PRO A O 1
ATOM 659 N N . VAL A 1 81 ? 4.877 -2.301 -8.769 1.00 90.94 81 VAL A N 1
ATOM 660 C CA . VAL A 1 81 ? 3.534 -2.571 -8.233 1.00 90.94 8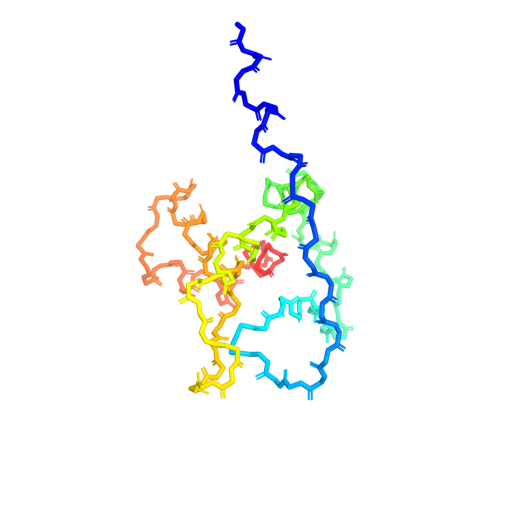1 VAL A CA 1
ATOM 661 C C . VAL A 1 81 ? 3.484 -2.303 -6.730 1.00 90.94 81 VAL A C 1
ATOM 663 O O . VAL A 1 81 ? 2.592 -1.609 -6.244 1.00 90.94 81 VAL A O 1
ATOM 666 N N . ARG A 1 82 ? 4.478 -2.790 -5.979 1.00 89.81 82 ARG A N 1
ATOM 667 C CA . ARG A 1 82 ? 4.546 -2.582 -4.529 1.00 89.81 82 ARG A CA 1
ATOM 668 C C . ARG A 1 82 ? 4.736 -1.109 -4.175 1.00 89.81 82 ARG A C 1
ATOM 670 O O . ARG A 1 82 ? 4.087 -0.619 -3.254 1.00 89.81 82 ARG A O 1
ATOM 677 N N . MET A 1 83 ? 5.597 -0.400 -4.906 1.00 90.38 83 MET A N 1
ATOM 678 C CA . MET A 1 83 ? 5.781 1.044 -4.716 1.00 90.38 83 MET A CA 1
ATOM 679 C C . MET A 1 83 ? 4.487 1.817 -4.983 1.00 90.38 83 MET A C 1
ATOM 681 O O . MET A 1 83 ? 4.102 2.669 -4.185 1.00 90.38 83 MET A O 1
ATOM 685 N N . PHE A 1 84 ? 3.763 1.466 -6.043 1.00 92.88 84 PHE A N 1
ATOM 686 C CA . PHE A 1 84 ? 2.470 2.070 -6.342 1.00 92.88 84 PHE A CA 1
ATOM 687 C C . PHE A 1 84 ? 1.437 1.812 -5.239 1.00 92.88 84 PHE A C 1
ATOM 689 O O . PHE A 1 84 ? 0.735 2.733 -4.830 1.00 92.88 84 PHE A O 1
ATOM 696 N N . LYS A 1 85 ? 1.373 0.591 -4.693 1.00 93.12 85 LYS A N 1
ATOM 697 C CA . LYS A 1 85 ? 0.495 0.280 -3.554 1.00 93.12 85 LYS A CA 1
ATOM 698 C C . LYS A 1 85 ? 0.803 1.148 -2.329 1.00 93.12 85 LYS A C 1
ATOM 700 O O . LYS A 1 85 ? -0.130 1.606 -1.676 1.00 93.12 85 LYS A O 1
ATOM 705 N N . TYR A 1 86 ? 2.077 1.417 -2.032 1.00 94.00 86 TYR A N 1
ATOM 706 C CA . TYR A 1 86 ? 2.452 2.349 -0.961 1.00 94.00 86 TYR A CA 1
ATOM 707 C C . TYR A 1 86 ? 1.940 3.770 -1.224 1.00 94.00 86 TYR A C 1
AT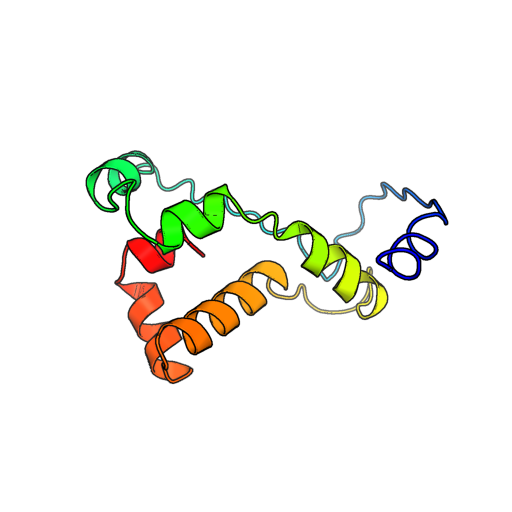OM 709 O O . TYR A 1 86 ? 1.363 4.381 -0.326 1.00 94.00 86 TYR A O 1
ATOM 717 N N . LEU A 1 87 ? 2.085 4.274 -2.454 1.00 94.44 87 LEU A N 1
ATOM 718 C CA . LEU A 1 87 ? 1.550 5.584 -2.842 1.00 94.44 87 LEU A CA 1
ATOM 719 C C . LEU A 1 87 ? 0.020 5.625 -2.742 1.00 94.44 87 LEU A C 1
ATOM 721 O O . LEU A 1 87 ? -0.544 6.598 -2.250 1.00 94.44 87 LEU A O 1
ATOM 725 N N . LEU A 1 88 ? -0.658 4.551 -3.144 1.00 94.75 88 LEU A N 1
ATOM 726 C CA . LEU A 1 88 ? -2.109 4.451 -3.045 1.00 94.75 88 LEU A CA 1
ATOM 727 C C . LEU A 1 88 ? -2.578 4.475 -1.582 1.00 94.75 88 LEU A C 1
ATOM 729 O O . LEU A 1 88 ? -3.527 5.184 -1.254 1.00 94.75 88 LEU A O 1
ATOM 733 N N . LEU A 1 89 ? -1.889 3.757 -0.688 1.00 95.25 89 LEU A N 1
ATOM 734 C CA . LEU A 1 89 ? -2.157 3.809 0.753 1.00 95.25 89 LEU A CA 1
ATOM 735 C C . LEU A 1 89 ? -1.936 5.214 1.320 1.00 95.25 89 LEU A C 1
ATOM 737 O O . LEU A 1 89 ? -2.757 5.681 2.108 1.00 95.25 89 LEU A O 1
ATOM 741 N N . LYS A 1 90 ? -0.865 5.894 0.893 1.00 95.69 90 LYS A N 1
ATOM 742 C CA . LYS A 1 90 ? -0.572 7.278 1.277 1.00 95.69 90 LYS A CA 1
ATOM 743 C C . LYS A 1 90 ? -1.749 8.204 0.965 1.00 95.69 90 LYS A C 1
ATOM 745 O O . LYS A 1 90 ? -2.182 8.946 1.836 1.00 95.69 90 LYS A O 1
ATOM 750 N N . VAL A 1 91 ? -2.290 8.110 -0.252 1.00 95.44 91 VAL A N 1
ATOM 751 C CA . VAL A 1 91 ? -3.395 8.958 -0.730 1.00 95.44 91 VAL A CA 1
ATOM 752 C C . VAL A 1 91 ? -4.724 8.616 -0.052 1.00 95.44 91 VAL A C 1
ATOM 754 O O . VAL A 1 91 ? -5.453 9.516 0.346 1.00 95.44 91 VAL A O 1
ATOM 757 N N . ILE A 1 92 ? -5.059 7.330 0.103 1.00 94.56 92 ILE A N 1
ATOM 758 C CA . ILE A 1 92 ? -6.351 6.912 0.680 1.00 94.56 92 ILE A CA 1
ATOM 759 C C . ILE A 1 92 ? -6.475 7.299 2.158 1.00 94.56 92 ILE A C 1
ATOM 761 O O . ILE A 1 92 ? -7.578 7.597 2.620 1.00 94.56 92 ILE A O 1
ATOM 765 N N . PHE A 1 93 ? -5.370 7.247 2.902 1.00 94.31 93 PHE A N 1
ATOM 766 C CA . PHE A 1 93 ? -5.360 7.479 4.348 1.00 94.31 93 PHE A CA 1
ATOM 767 C C . PHE A 1 93 ? -4.741 8.817 4.763 1.00 94.31 93 PHE A C 1
ATOM 769 O O . PHE A 1 93 ? -4.631 9.047 5.964 1.00 94.31 93 PHE A O 1
ATOM 776 N N . ASP A 1 94 ? -4.350 9.657 3.799 1.00 95.88 94 ASP A N 1
ATOM 777 C CA . ASP A 1 94 ? -3.689 10.951 4.017 1.00 95.88 94 ASP A CA 1
ATOM 778 C C . ASP A 1 94 ? -2.505 10.854 5.000 1.00 95.88 94 ASP A C 1
ATOM 780 O O . ASP A 1 94 ? -2.442 11.514 6.034 1.00 95.88 94 ASP A O 1
ATOM 784 N N . LEU A 1 95 ? -1.591 9.921 4.715 1.00 94.44 95 LEU A N 1
ATOM 785 C CA . LEU A 1 95 ? -0.454 9.602 5.583 1.00 94.44 95 LEU A CA 1
ATOM 786 C C . LEU A 1 95 ? 0.848 10.222 5.070 1.00 94.44 95 LEU A C 1
ATOM 788 O O . LEU A 1 95 ? 1.045 10.387 3.865 1.00 94.44 95 LEU A O 1
ATOM 792 N N . SER A 1 96 ? 1.792 10.496 5.975 1.00 95.69 96 SER A N 1
ATOM 793 C CA . SER A 1 96 ? 3.165 10.810 5.571 1.00 95.69 96 SER A CA 1
ATOM 794 C C . SER A 1 96 ? 3.913 9.545 5.131 1.00 95.69 96 SER A C 1
ATOM 796 O O . SER A 1 96 ? 3.519 8.424 5.455 1.00 95.69 96 SER A O 1
ATOM 798 N N . ASP A 1 97 ? 5.028 9.703 4.411 1.00 93.31 97 ASP A N 1
ATOM 799 C CA . ASP A 1 97 ? 5.840 8.553 3.985 1.00 93.31 97 ASP A CA 1
ATOM 800 C C . ASP A 1 97 ? 6.363 7.742 5.182 1.00 93.31 97 ASP A C 1
ATOM 802 O O . ASP A 1 97 ? 6.412 6.512 5.127 1.00 93.31 97 ASP A O 1
ATOM 806 N N . VAL A 1 98 ? 6.695 8.422 6.285 1.00 95.12 98 VAL A N 1
ATOM 807 C CA . VAL A 1 98 ? 7.139 7.784 7.532 1.00 95.12 98 VAL A CA 1
ATOM 808 C C . VAL A 1 98 ? 5.997 6.976 8.147 1.00 95.12 98 VAL A C 1
ATOM 810 O O . VAL A 1 98 ? 6.188 5.801 8.465 1.00 95.12 98 VAL A O 1
ATOM 813 N N . ASP A 1 99 ? 4.798 7.556 8.220 1.00 95.50 99 ASP A N 1
ATOM 814 C CA . ASP A 1 99 ? 3.632 6.908 8.828 1.00 95.50 99 ASP A CA 1
ATOM 815 C C . ASP A 1 99 ? 3.150 5.705 8.014 1.00 95.50 99 ASP A C 1
ATOM 817 O O . ASP A 1 99 ? 2.754 4.685 8.581 1.00 95.50 99 ASP A O 1
ATOM 821 N N . VAL A 1 100 ? 3.198 5.785 6.679 1.00 94.81 100 VAL A N 1
ATOM 822 C CA . VAL A 1 100 ? 2.872 4.652 5.800 1.00 94.81 100 VAL A CA 1
ATOM 823 C C . VAL A 1 100 ? 3.825 3.489 6.069 1.00 94.81 100 VAL A C 1
ATOM 825 O O . VAL A 1 100 ? 3.386 2.343 6.217 1.00 94.81 100 VAL A O 1
ATOM 828 N N . VAL A 1 101 ? 5.129 3.772 6.151 1.00 93.31 101 VAL A N 1
ATOM 829 C CA . VAL A 1 101 ? 6.142 2.750 6.432 1.00 93.31 101 VAL A CA 1
ATOM 830 C C . VAL A 1 101 ? 5.929 2.162 7.821 1.00 93.31 101 VAL A C 1
ATOM 832 O O . VAL A 1 101 ? 5.926 0.937 7.957 1.00 93.31 101 VAL A O 1
ATOM 835 N N . GLU A 1 102 ? 5.708 2.993 8.834 1.00 95.00 102 GLU A N 1
ATOM 836 C CA . GLU A 1 102 ? 5.484 2.543 10.204 1.00 95.00 102 GLU A CA 1
ATOM 837 C C . GLU A 1 102 ? 4.219 1.685 10.324 1.00 95.00 102 GLU A C 1
ATOM 839 O O . GLU A 1 102 ? 4.293 0.547 10.794 1.00 95.00 102 GLU A O 1
ATOM 844 N N . ARG A 1 103 ? 3.076 2.147 9.802 1.00 94.25 103 ARG A N 1
ATOM 845 C CA . ARG A 1 103 ? 1.826 1.371 9.809 1.00 94.25 103 ARG A CA 1
ATOM 846 C C . ARG A 1 103 ? 1.953 0.060 9.054 1.00 94.25 103 ARG A C 1
ATOM 848 O O . ARG A 1 103 ? 1.446 -0.950 9.532 1.00 94.25 103 ARG A O 1
ATOM 855 N N . SER A 1 104 ? 2.684 0.019 7.938 1.00 91.50 104 SER A N 1
ATOM 856 C CA . SER A 1 104 ? 2.889 -1.231 7.190 1.00 91.50 104 SER A CA 1
ATOM 857 C C . SER A 1 104 ? 3.608 -2.326 7.995 1.00 91.50 104 SER A C 1
ATOM 859 O O . SER A 1 104 ? 3.489 -3.511 7.675 1.00 91.50 104 SER A O 1
ATOM 861 N N . ARG A 1 105 ? 4.333 -1.968 9.066 1.00 89.81 105 ARG A N 1
ATOM 862 C CA . ARG A 1 105 ? 5.016 -2.937 9.939 1.00 89.81 105 ARG A CA 1
ATOM 863 C C . ARG A 1 105 ? 4.066 -3.646 10.895 1.00 89.81 105 ARG A C 1
ATOM 865 O O . ARG A 1 105 ? 4.324 -4.807 11.227 1.00 89.81 105 ARG A O 1
ATOM 872 N N . TYR A 1 106 ? 2.982 -2.994 11.304 1.00 89.94 106 TYR A N 1
ATOM 873 C CA . TYR A 1 106 ? 2.117 -3.476 12.384 1.00 89.94 106 TYR A CA 1
ATOM 874 C C . TYR A 1 106 ? 0.687 -3.767 11.925 1.00 89.94 106 TYR A C 1
ATOM 876 O O . TYR A 1 106 ? 0.090 -4.736 12.386 1.00 89.94 106 TYR A O 1
ATOM 884 N N . ASP A 1 107 ? 0.151 -2.985 10.990 1.00 92.19 107 ASP A N 1
ATOM 885 C CA . ASP A 1 107 ? -1.218 -3.138 10.510 1.00 92.19 107 ASP A CA 1
ATOM 886 C C . ASP A 1 107 ? -1.342 -4.357 9.582 1.00 92.19 107 ASP A C 1
ATOM 888 O O . ASP A 1 107 ? -0.724 -4.452 8.515 1.00 92.19 107 ASP A O 1
ATOM 892 N N . MET A 1 108 ? -2.174 -5.310 10.001 1.00 89.56 108 MET A N 1
ATOM 893 C CA . MET A 1 108 ? -2.416 -6.554 9.274 1.00 89.56 108 MET A CA 1
ATOM 894 C C . MET A 1 108 ? -3.149 -6.330 7.949 1.00 89.56 108 MET A C 1
ATOM 896 O O . MET A 1 108 ? -2.901 -7.059 6.991 1.00 89.56 108 MET A O 1
ATOM 900 N N . SER A 1 109 ? -4.008 -5.312 7.861 1.00 91.56 109 SER A N 1
ATOM 901 C CA . SER A 1 109 ? -4.711 -4.972 6.623 1.00 91.56 109 SER A CA 1
ATOM 902 C C . SER A 1 109 ? -3.769 -4.363 5.585 1.00 91.56 109 SER A C 1
ATOM 904 O O . SER A 1 109 ? -3.867 -4.696 4.404 1.00 91.56 109 SER A O 1
ATOM 906 N N . PHE A 1 110 ? -2.794 -3.559 6.024 1.00 92.38 110 PHE A N 1
ATOM 907 C CA . PHE A 1 110 ? -1.754 -3.016 5.148 1.00 92.38 110 PHE A CA 1
ATOM 908 C C . PHE A 1 110 ? -0.836 -4.132 4.654 1.00 92.38 110 PHE A C 1
ATOM 910 O O . PHE A 1 110 ? -0.564 -4.200 3.460 1.00 92.38 110 PHE A O 1
ATOM 917 N N . LYS A 1 111 ? -0.416 -5.045 5.541 1.00 89.81 111 LYS A N 1
ATOM 918 C CA . LYS A 1 111 ? 0.371 -6.226 5.149 1.00 89.81 111 LYS A CA 1
ATOM 919 C C . LYS A 1 111 ? -0.357 -7.116 4.149 1.00 89.81 111 LYS A C 1
ATOM 921 O O . LYS A 1 111 ? 0.273 -7.608 3.229 1.00 89.81 111 LYS A O 1
ATOM 926 N N . PHE A 1 112 ? -1.661 -7.321 4.322 1.00 90.00 112 PHE A N 1
ATOM 927 C CA . PHE A 1 112 ? -2.448 -8.123 3.386 1.00 90.00 112 PHE A CA 1
ATOM 928 C C . PHE A 1 112 ? -2.572 -7.459 2.007 1.00 90.00 112 PHE A C 1
ATOM 930 O O . PHE A 1 112 ? -2.631 -8.147 0.988 1.00 90.00 112 PHE A O 1
ATOM 937 N N . PHE A 1 113 ? -2.659 -6.127 1.977 1.00 91.38 113 PHE A N 1
ATOM 938 C CA . PHE A 1 113 ? -2.803 -5.355 0.747 1.00 91.38 113 PHE A CA 1
ATOM 939 C C . PHE A 1 113 ? -1.505 -5.239 -0.055 1.00 91.38 113 PHE A C 1
ATOM 941 O O . PHE A 1 113 ? -1.557 -5.315 -1.286 1.00 91.38 113 PHE A O 1
ATOM 948 N N . LEU A 1 114 ? -0.387 -5.021 0.649 1.00 89.56 114 LEU A N 1
ATOM 949 C CA . LEU A 1 114 ? 0.971 -4.948 0.108 1.00 89.56 114 LEU A CA 1
ATOM 950 C C . LEU A 1 114 ? 1.430 -6.340 -0.307 1.00 89.56 114 LEU A C 1
ATOM 952 O O . LEU A 1 114 ? 0.951 -6.730 -1.385 1.00 89.56 114 LEU A O 1
#

InterPro domains:
  IPR008490 Transposase InsH, N-terminal [PF05598] (41-114)